Protein AF-A0ABD0QIK8-F1 (afdb_monomer_lite)

Sequence (74 aa):
ELDSMDGDPKWVDVIERDLHRQFPFHEMFVSRGGHGQQDLFRVLKAYTLYRPDEGYCQAQAPIAAVLLMHMPAE

Radius of gyration: 11.38 Å; chains: 1; bounding box: 29×19×28 Å

pLDDT: mean 94.5, std 4.57, range [75.19, 98.06]

Secondary structure (DSSP, 8-state):
--TTS---HHHHHHHHHHHTTSSTTSTTTSSTTSHHHHHHHHHHHHHHHH-TTT---TTHHHHHHHHHHHS---

InterPro domains:
  IPR000195 Rab-GAP-TBC domain [PF00566] (9-73)
  IPR000195 Rab-GAP-TBC domain [PS50086] (1-74)
  IPR035969 Rab-GAP-TBC domain superfamily [SSF47923] (7-72)
  IPR050302 Rab GTPase-activating TBC domain-containing protein [PTHR47219] (1-74)

Foldseek 3Di:
DQLPDPADPVLLVVLLVLQCVAPCPDPLRVDNVDPLSVLLSSVLRSVCVVVVVVGDDSVVSNVSSVVCVVDPRD

Structure (mmCIF, N/CA/C/O backbone):
data_AF-A0ABD0QIK8-F1
#
_entry.id   AF-A0ABD0QIK8-F1
#
loop_
_atom_site.group_PDB
_atom_site.id
_atom_site.type_symbol
_atom_site.label_atom_id
_atom_site.label_alt_id
_atom_site.label_comp_id
_atom_site.label_asym_id
_atom_site.label_entity_id
_atom_site.label_seq_id
_atom_site.pdbx_PDB_ins_code
_atom_site.Cartn_x
_atom_site.Cartn_y
_atom_site.Cartn_z
_atom_site.occupancy
_atom_site.B_iso_or_equiv
_atom_site.auth_seq_id
_atom_site.auth_comp_id
_atom_site.auth_asym_id
_atom_site.auth_atom_id
_atom_site.pdbx_PDB_model_num
ATOM 1 N N . GLU A 1 1 ? -13.670 3.583 -2.241 1.00 75.19 1 GLU A N 1
ATOM 2 C CA . GLU A 1 1 ? -14.034 3.932 -0.845 1.00 75.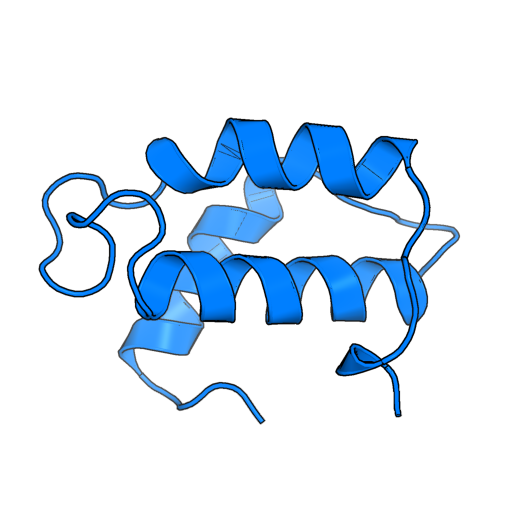19 1 GLU A CA 1
ATOM 3 C C . GLU A 1 1 ? -12.856 3.790 0.120 1.00 75.19 1 GLU A C 1
ATOM 5 O O . GLU A 1 1 ? -12.574 4.744 0.830 1.00 75.19 1 GLU A O 1
ATOM 10 N N . LEU A 1 2 ? -12.115 2.672 0.110 1.00 84.44 2 LEU A N 1
ATOM 11 C CA . LEU A 1 2 ? -10.913 2.511 0.952 1.00 84.44 2 LEU A CA 1
ATOM 12 C C . LEU A 1 2 ? -9.721 3.374 0.507 1.00 84.44 2 LEU A C 1
ATOM 14 O O . LEU A 1 2 ? -8.970 3.861 1.346 1.00 84.44 2 LEU A O 1
ATOM 1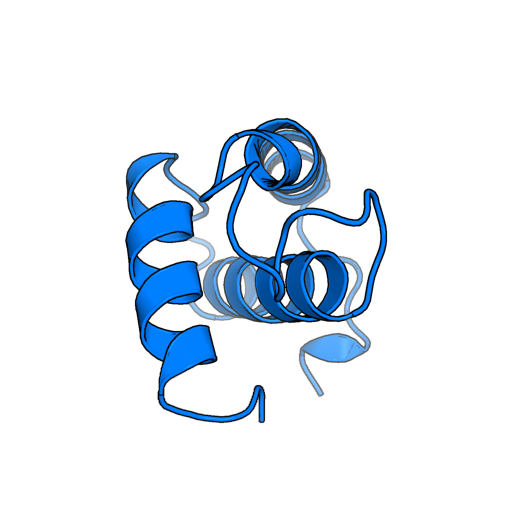8 N N . ASP A 1 3 ? -9.557 3.598 -0.800 1.00 82.62 3 ASP A N 1
ATOM 19 C CA . ASP A 1 3 ? -8.413 4.362 -1.318 1.00 82.62 3 ASP A CA 1
ATOM 20 C C . ASP A 1 3 ? -8.393 5.819 -0.816 1.00 82.62 3 ASP A C 1
ATOM 22 O O . ASP A 1 3 ? -7.331 6.367 -0.526 1.00 82.62 3 ASP A O 1
ATOM 26 N N . SER A 1 4 ? -9.575 6.409 -0.600 1.00 88.12 4 SER A N 1
ATOM 27 C CA . SER A 1 4 ? -9.753 7.764 -0.060 1.00 88.12 4 SER A CA 1
ATOM 28 C C . SER A 1 4 ? -9.573 7.882 1.457 1.00 88.12 4 SER A C 1
ATOM 30 O O . SER A 1 4 ? -9.651 8.989 1.980 1.00 88.12 4 SER A O 1
ATOM 32 N N . MET A 1 5 ? -9.381 6.775 2.179 1.00 93.56 5 MET A N 1
ATOM 33 C CA . MET A 1 5 ? -9.151 6.794 3.626 1.00 93.56 5 MET A CA 1
ATOM 34 C C . MET A 1 5 ? -7.650 6.895 3.930 1.00 93.56 5 MET A C 1
ATOM 36 O O . MET A 1 5 ? -6.828 6.293 3.234 1.00 93.56 5 MET A O 1
ATOM 40 N N . ASP A 1 6 ? -7.293 7.610 4.998 1.00 90.25 6 ASP A N 1
ATOM 41 C CA . ASP A 1 6 ? -5.890 7.901 5.335 1.00 90.25 6 ASP A CA 1
ATOM 42 C C . ASP A 1 6 ? -5.095 6.670 5.828 1.00 90.25 6 ASP A C 1
ATOM 44 O O . ASP A 1 6 ? -3.889 6.596 5.612 1.00 90.25 6 ASP A O 1
ATOM 48 N N . GLY A 1 7 ? -5.757 5.657 6.406 1.00 95.38 7 GLY A N 1
ATOM 49 C CA . GLY A 1 7 ? -5.088 4.502 7.028 1.00 95.38 7 GLY A CA 1
ATOM 50 C C . GLY A 1 7 ? -4.558 4.799 8.437 1.00 95.38 7 GLY A C 1
ATOM 51 O O . GLY A 1 7 ? -4.463 5.951 8.851 1.00 95.38 7 GLY A O 1
ATOM 52 N N . ASP A 1 8 ? -4.228 3.757 9.206 1.00 97.00 8 ASP A N 1
ATOM 53 C CA . ASP A 1 8 ? -3.542 3.937 10.494 1.00 97.00 8 ASP A CA 1
ATOM 54 C C . ASP A 1 8 ? -2.092 4.400 10.232 1.00 97.00 8 ASP A C 1
ATOM 56 O O . ASP A 1 8 ? -1.363 3.688 9.526 1.00 97.00 8 ASP A O 1
ATOM 60 N N . PRO A 1 9 ? -1.637 5.537 10.801 1.00 97.19 9 PRO A N 1
ATOM 61 C CA . PRO A 1 9 ? -0.285 6.058 10.592 1.00 97.19 9 PRO A CA 1
ATOM 62 C C . PRO A 1 9 ? 0.823 5.041 10.877 1.00 97.19 9 PRO A C 1
ATOM 64 O O . PRO A 1 9 ? 1.863 5.057 10.218 1.00 97.19 9 PRO A O 1
ATOM 67 N N . LYS A 1 10 ? 0.597 4.129 11.831 1.00 96.81 10 LYS A N 1
ATOM 68 C CA . LYS A 1 10 ? 1.532 3.046 12.142 1.00 96.81 10 LYS A CA 1
ATOM 69 C C . LYS A 1 10 ? 1.751 2.141 10.933 1.00 96.81 10 LYS A C 1
ATOM 71 O O . LYS A 1 10 ? 2.888 1.788 10.637 1.00 96.81 10 LYS A O 1
ATOM 76 N N . TRP A 1 11 ? 0.679 1.724 10.263 1.00 97.62 11 TRP A N 1
ATOM 77 C CA . TRP A 1 11 ? 0.781 0.809 9.128 1.00 97.62 11 TRP A CA 1
ATOM 78 C C . TRP A 1 11 ? 1.261 1.520 7.872 1.00 97.62 11 TRP A C 1
ATOM 80 O O . TRP A 1 11 ? 2.080 0.958 7.151 1.00 97.62 11 TRP A O 1
ATOM 90 N N . VAL A 1 12 ? 0.827 2.763 7.660 1.00 97.25 12 VAL A N 1
ATOM 91 C CA . VAL A 1 12 ? 1.285 3.603 6.545 1.00 97.25 12 VAL A CA 1
ATOM 92 C C . VAL A 1 12 ? 2.811 3.743 6.555 1.00 97.25 12 VAL A C 1
ATOM 94 O O . VAL A 1 12 ? 3.440 3.390 5.559 1.00 97.25 12 VAL A O 1
ATOM 97 N N . ASP A 1 13 ? 3.417 4.134 7.685 1.00 97.00 13 ASP A N 1
ATOM 98 C CA . ASP A 1 13 ? 4.883 4.277 7.792 1.00 97.00 13 ASP A CA 1
ATOM 99 C C . ASP A 1 13 ? 5.615 2.956 7.504 1.00 97.00 13 ASP A C 1
ATOM 101 O O . ASP A 1 13 ? 6.593 2.910 6.753 1.00 97.00 13 ASP A O 1
ATOM 105 N N . VAL A 1 14 ? 5.123 1.847 8.066 1.00 96.94 14 VAL A N 1
ATOM 106 C CA . VAL A 1 14 ? 5.758 0.536 7.878 1.00 96.94 14 VAL A CA 1
ATOM 107 C C . VAL A 1 14 ? 5.668 0.084 6.418 1.00 96.94 14 VAL A C 1
ATOM 109 O O . VAL A 1 14 ? 6.663 -0.413 5.886 1.00 96.94 14 VAL A O 1
ATOM 112 N N . ILE A 1 15 ? 4.521 0.277 5.759 1.00 97.56 15 ILE A N 1
ATOM 113 C CA . ILE A 1 15 ? 4.335 -0.072 4.345 1.00 97.56 15 ILE A CA 1
ATOM 114 C C . ILE A 1 15 ? 5.268 0.771 3.472 1.00 97.56 15 ILE A C 1
ATOM 116 O O . ILE A 1 15 ? 6.024 0.197 2.691 1.00 97.56 15 ILE A O 1
ATOM 120 N N . GLU A 1 16 ? 5.279 2.102 3.623 1.00 96.06 16 GLU A N 1
ATOM 121 C CA . GLU A 1 16 ? 6.121 3.013 2.825 1.00 96.06 16 GLU A CA 1
ATOM 122 C C . GLU A 1 16 ? 7.604 2.637 2.888 1.00 96.06 16 GLU A C 1
ATOM 124 O O . GLU A 1 16 ? 8.318 2.620 1.875 1.00 96.06 16 GLU A O 1
ATOM 129 N N . ARG A 1 17 ? 8.068 2.276 4.086 1.00 94.88 17 ARG A N 1
ATOM 130 C CA . ARG A 1 17 ? 9.441 1.823 4.309 1.00 94.88 17 ARG A CA 1
ATOM 131 C C . ARG A 1 17 ? 9.735 0.474 3.667 1.00 94.88 17 ARG A C 1
ATOM 133 O O . ARG A 1 17 ? 10.903 0.199 3.412 1.00 94.88 17 ARG A O 1
ATOM 140 N N . ASP A 1 18 ? 8.740 -0.353 3.381 1.00 95.44 18 ASP A N 1
ATOM 141 C CA . ASP A 1 18 ? 8.944 -1.685 2.810 1.00 95.44 18 ASP A CA 1
ATOM 142 C C . ASP A 1 18 ? 8.797 -1.728 1.279 1.00 95.44 18 ASP A C 1
ATOM 144 O O . ASP A 1 18 ? 9.357 -2.625 0.644 1.00 95.44 18 ASP A O 1
ATOM 148 N N . LEU A 1 19 ? 8.133 -0.738 0.662 1.00 95.88 19 LEU A N 1
ATOM 149 C CA . LEU A 1 19 ? 7.887 -0.685 -0.792 1.00 95.88 19 LEU A CA 1
ATOM 150 C C . LEU A 1 19 ? 9.167 -0.829 -1.623 1.00 95.88 19 LEU A C 1
ATOM 152 O O . LEU A 1 19 ? 9.232 -1.635 -2.545 1.00 95.88 19 LEU A O 1
ATOM 156 N N . HIS A 1 20 ? 10.215 -0.078 -1.273 1.00 92.12 20 HIS A N 1
ATOM 157 C CA . HIS A 1 20 ? 11.467 -0.043 -2.040 1.00 92.12 20 HIS A CA 1
ATOM 158 C C . HIS A 1 20 ? 12.266 -1.356 -1.992 1.00 92.12 20 HIS A C 1
ATOM 160 O O . HIS A 1 20 ? 13.235 -1.518 -2.732 1.00 92.12 20 HIS A O 1
ATOM 166 N N . ARG A 1 21 ? 11.891 -2.280 -1.101 1.00 93.81 21 ARG A N 1
ATOM 167 C CA . ARG A 1 21 ? 12.541 -3.584 -0.943 1.00 93.81 21 ARG A CA 1
ATOM 168 C C . ARG A 1 21 ? 11.881 -4.666 -1.793 1.00 93.81 21 ARG A C 1
ATOM 170 O O . ARG A 1 21 ? 12.457 -5.743 -1.937 1.00 93.81 21 ARG A O 1
ATOM 177 N N . GLN A 1 22 ? 10.710 -4.387 -2.365 1.00 95.06 22 GLN A N 1
ATOM 178 C CA . GLN A 1 22 ? 9.964 -5.360 -3.152 1.00 95.06 22 GLN A CA 1
ATOM 179 C C . GLN A 1 22 ? 10.416 -5.324 -4.603 1.00 95.06 22 GLN A C 1
ATOM 181 O O . GLN A 1 22 ? 10.210 -4.337 -5.302 1.00 95.06 22 GLN A O 1
ATOM 186 N N . PHE A 1 23 ? 11.037 -6.421 -5.040 1.00 95.75 23 PHE A N 1
ATOM 187 C CA . PHE A 1 23 ? 11.461 -6.630 -6.425 1.00 95.75 23 PHE A CA 1
ATOM 188 C C . PHE A 1 23 ? 12.170 -5.402 -7.042 1.00 95.75 23 PHE A C 1
ATOM 190 O O . PHE A 1 23 ? 11.759 -4.927 -8.100 1.00 95.75 23 PHE A O 1
ATOM 197 N N . PRO A 1 24 ? 13.257 -4.889 -6.428 1.00 95.06 24 PRO A N 1
ATOM 198 C CA . PRO A 1 24 ? 13.850 -3.588 -6.774 1.00 95.06 24 PRO A CA 1
ATOM 199 C C . PRO A 1 24 ? 14.404 -3.495 -8.205 1.00 95.06 24 PRO A C 1
ATOM 201 O O . PRO A 1 24 ? 14.710 -2.405 -8.675 1.00 95.06 24 PRO A O 1
ATOM 204 N N . PHE A 1 25 ? 14.544 -4.627 -8.899 1.00 95.62 25 PHE A N 1
ATOM 205 C CA . PHE A 1 25 ? 15.020 -4.707 -10.282 1.00 95.62 25 PHE A CA 1
ATOM 206 C C . PHE A 1 25 ? 13.914 -5.048 -11.289 1.00 95.62 25 PHE A C 1
ATOM 208 O O . PHE A 1 25 ? 14.185 -5.136 -12.483 1.00 95.62 25 PHE A O 1
ATOM 215 N N . HIS A 1 26 ? 12.682 -5.271 -10.828 1.00 96.62 26 HIS A N 1
ATOM 216 C CA . HIS A 1 26 ? 11.548 -5.561 -11.697 1.00 96.62 26 HIS A CA 1
ATOM 217 C C . HIS A 1 26 ? 10.986 -4.256 -12.266 1.00 96.62 26 HIS A C 1
ATOM 219 O O . HIS A 1 26 ? 10.785 -3.298 -11.521 1.00 96.62 26 HIS A O 1
ATOM 225 N N . GLU A 1 27 ? 10.688 -4.217 -13.566 1.00 95.44 27 GLU A N 1
ATOM 226 C CA . GLU A 1 27 ? 10.273 -2.995 -14.279 1.00 95.44 27 GLU A CA 1
ATOM 227 C C . GLU A 1 27 ? 9.076 -2.277 -13.634 1.00 95.44 27 GLU A C 1
ATOM 229 O O . GLU A 1 27 ? 9.037 -1.052 -13.576 1.00 95.44 27 GLU A O 1
ATOM 234 N N . MET A 1 28 ? 8.146 -3.044 -13.059 1.00 95.00 28 MET A N 1
ATOM 235 C CA . MET A 1 28 ? 6.980 -2.517 -12.344 1.00 95.00 28 MET A CA 1
ATOM 236 C C . MET A 1 28 ? 7.337 -1.779 -11.038 1.00 95.00 28 MET A C 1
ATOM 238 O O . MET A 1 28 ? 6.641 -0.840 -10.660 1.00 95.00 28 MET A O 1
ATOM 242 N N . PHE A 1 29 ? 8.414 -2.170 -10.344 1.00 96.75 29 PHE A N 1
ATOM 243 C CA . PHE A 1 29 ? 8.748 -1.684 -8.992 1.00 96.75 29 PHE A CA 1
ATOM 244 C C . PHE A 1 29 ? 10.079 -0.917 -8.904 1.00 96.75 29 PHE A C 1
ATOM 246 O O . PHE A 1 29 ? 10.371 -0.326 -7.861 1.00 96.75 29 PHE A O 1
ATOM 253 N N . VAL A 1 30 ? 10.868 -0.879 -9.987 1.00 94.69 30 VAL A N 1
ATOM 254 C CA . VAL A 1 30 ? 12.199 -0.241 -10.044 1.00 94.69 30 VAL A CA 1
ATOM 255 C C . VAL A 1 30 ? 12.149 1.275 -9.830 1.00 94.69 30 VAL A C 1
ATOM 257 O O . VAL A 1 30 ? 13.077 1.864 -9.275 1.00 94.69 30 VAL A O 1
ATOM 260 N N . SER A 1 31 ? 11.062 1.927 -10.250 1.00 94.69 31 SER A N 1
ATOM 261 C CA . SER A 1 31 ? 10.903 3.371 -10.093 1.00 94.69 31 SER A CA 1
ATOM 262 C C . SER A 1 31 ? 10.387 3.705 -8.697 1.00 94.69 31 SER A C 1
ATOM 264 O O . SER A 1 31 ? 9.259 3.358 -8.334 1.00 94.69 31 SER A O 1
ATOM 266 N N . ARG A 1 32 ? 11.207 4.402 -7.904 1.00 92.06 32 ARG A N 1
ATOM 267 C CA . ARG A 1 32 ? 10.821 4.846 -6.562 1.00 92.06 32 ARG A CA 1
ATOM 268 C C . ARG A 1 32 ? 9.659 5.831 -6.650 1.00 92.06 32 ARG A C 1
ATOM 270 O O . ARG A 1 32 ? 9.777 6.867 -7.298 1.00 92.06 32 ARG A O 1
ATOM 277 N N . GLY A 1 33 ? 8.552 5.508 -5.986 1.00 93.06 33 GLY A N 1
ATOM 278 C CA . GLY A 1 33 ? 7.310 6.274 -6.104 1.00 93.06 33 GLY A CA 1
ATOM 279 C C . GLY A 1 33 ? 6.647 6.181 -7.484 1.00 93.06 33 GLY A C 1
ATOM 280 O O . GLY A 1 33 ? 5.747 6.966 -7.768 1.00 93.06 33 GLY A O 1
ATOM 281 N N . GLY A 1 34 ? 7.076 5.252 -8.346 1.00 95.38 34 GLY A N 1
ATOM 282 C CA . GLY A 1 34 ? 6.403 4.941 -9.605 1.00 95.38 34 GLY A CA 1
ATOM 283 C C . GLY A 1 34 ? 5.077 4.211 -9.387 1.00 95.38 34 GLY A C 1
ATOM 284 O O . GLY A 1 34 ? 4.739 3.838 -8.263 1.00 95.38 34 GLY A O 1
ATOM 285 N N . HIS A 1 35 ? 4.338 3.979 -10.476 1.00 94.94 35 HIS A N 1
ATOM 286 C CA . HIS A 1 35 ? 2.977 3.437 -10.408 1.00 94.94 35 HIS A CA 1
ATOM 287 C C . HIS A 1 35 ? 2.904 2.109 -9.635 1.00 94.94 35 HIS A C 1
ATOM 289 O O . HIS A 1 35 ? 2.086 1.996 -8.736 1.00 94.94 35 HIS A O 1
ATOM 295 N N . GLY A 1 36 ? 3.817 1.154 -9.861 1.00 95.75 3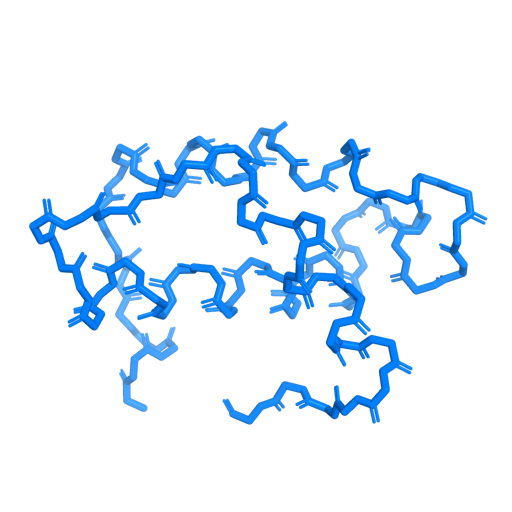6 GLY A N 1
ATOM 296 C CA . GLY A 1 36 ? 3.757 -0.137 -9.170 1.00 95.75 36 GLY A CA 1
ATOM 297 C C . GLY A 1 36 ? 3.974 -0.032 -7.660 1.00 95.75 36 GLY A C 1
ATOM 298 O O . GLY A 1 36 ? 3.324 -0.742 -6.900 1.00 95.75 36 GLY A O 1
ATOM 299 N N . GLN A 1 37 ? 4.824 0.891 -7.190 1.00 96.88 37 GLN A N 1
ATOM 300 C CA . GLN A 1 37 ? 4.969 1.140 -5.748 1.00 96.88 37 GLN A CA 1
ATOM 301 C C . GLN A 1 37 ? 3.730 1.829 -5.161 1.00 96.88 37 GLN A C 1
ATOM 303 O O . GLN A 1 37 ? 3.353 1.523 -4.032 1.00 96.88 37 GLN A O 1
ATOM 308 N N . GLN A 1 38 ? 3.087 2.728 -5.914 1.00 96.31 38 GLN A N 1
ATOM 309 C CA . GLN A 1 38 ? 1.837 3.368 -5.493 1.00 96.31 38 GLN A CA 1
ATOM 310 C C . GLN A 1 38 ? 0.688 2.355 -5.427 1.00 96.31 38 GLN A C 1
ATOM 312 O O . GLN A 1 38 ? -0.031 2.317 -4.433 1.00 96.31 38 GLN A O 1
ATOM 317 N N . ASP A 1 39 ? 0.554 1.491 -6.430 1.00 96.50 39 ASP A N 1
ATOM 318 C CA . ASP A 1 39 ? -0.465 0.440 -6.467 1.00 96.50 39 ASP A CA 1
ATOM 319 C C . ASP A 1 39 ? -0.249 -0.571 -5.333 1.00 96.50 39 ASP A C 1
ATOM 321 O O . ASP A 1 39 ? -1.187 -0.914 -4.611 1.00 96.50 39 ASP A O 1
ATOM 325 N N . LEU A 1 40 ? 1.004 -0.970 -5.086 1.00 97.06 40 LEU A N 1
ATOM 326 C CA . LEU A 1 40 ? 1.358 -1.830 -3.958 1.00 97.06 40 LEU A CA 1
ATOM 327 C C . LEU A 1 40 ? 1.011 -1.184 -2.613 1.00 97.06 40 LEU A C 1
ATOM 329 O O . LEU A 1 40 ? 0.437 -1.842 -1.744 1.00 97.06 40 LEU A O 1
ATOM 333 N N . PHE A 1 41 ? 1.307 0.106 -2.448 1.00 97.06 41 PHE A N 1
ATOM 334 C CA . PHE A 1 41 ? 0.912 0.856 -1.259 1.00 97.06 41 PHE A CA 1
ATOM 335 C C . PHE A 1 41 ? -0.607 0.851 -1.067 1.00 97.06 41 PHE A C 1
ATOM 337 O O . PHE A 1 41 ? -1.080 0.559 0.031 1.00 97.06 41 PHE A O 1
ATOM 344 N N . ARG A 1 42 ? -1.374 1.131 -2.127 1.00 96.38 42 ARG A N 1
ATOM 345 C CA . ARG A 1 42 ? -2.841 1.173 -2.072 1.00 96.38 42 ARG A CA 1
ATOM 346 C C . ARG A 1 42 ? -3.434 -0.164 -1.650 1.00 96.38 42 ARG A C 1
ATOM 348 O O . ARG A 1 42 ? -4.256 -0.184 -0.736 1.00 96.38 42 ARG A O 1
ATOM 355 N N . VAL A 1 43 ? -2.972 -1.269 -2.240 1.00 96.44 43 VAL A N 1
ATOM 356 C CA . VAL A 1 43 ? -3.440 -2.624 -1.899 1.00 96.44 43 VAL A CA 1
ATOM 357 C C . VAL A 1 43 ? -3.144 -2.960 -0.437 1.00 96.44 43 VAL A C 1
ATOM 359 O O . VAL A 1 43 ? -4.028 -3.415 0.291 1.00 96.44 43 VAL A O 1
ATOM 362 N N . LEU A 1 44 ? -1.920 -2.700 0.028 1.00 97.31 44 LEU A N 1
ATOM 363 C CA . LEU A 1 44 ? -1.526 -3.002 1.407 1.00 97.31 44 LEU A CA 1
ATOM 364 C C . LEU A 1 44 ? -2.252 -2.106 2.419 1.00 97.31 44 LEU A C 1
ATOM 366 O O . LEU A 1 44 ? -2.735 -2.600 3.438 1.00 97.31 44 LEU A O 1
ATOM 370 N N . LYS A 1 45 ? -2.410 -0.809 2.121 1.00 97.56 45 LYS A N 1
ATOM 371 C CA . LYS A 1 45 ? -3.202 0.119 2.943 1.00 97.56 45 LYS A CA 1
ATOM 372 C C . LYS A 1 45 ? -4.651 -0.357 3.034 1.00 97.56 45 LYS A C 1
ATOM 374 O O . LYS A 1 45 ? -5.184 -0.475 4.139 1.00 97.56 45 LYS A O 1
ATOM 379 N N . ALA A 1 46 ? -5.266 -0.682 1.897 1.00 96.75 46 ALA A N 1
ATOM 380 C CA . ALA A 1 46 ? -6.632 -1.192 1.839 1.00 96.75 46 ALA A CA 1
ATOM 381 C C . ALA A 1 46 ? -6.796 -2.480 2.659 1.00 96.75 46 ALA A C 1
ATOM 383 O O . AL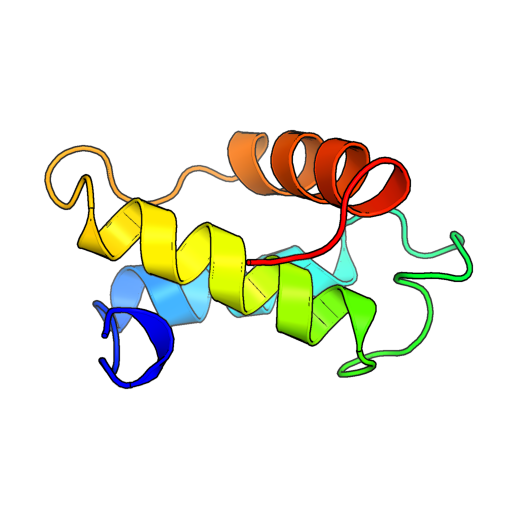A A 1 46 ? -7.783 -2.606 3.383 1.00 96.75 46 ALA A O 1
ATOM 384 N N . TYR A 1 47 ? -5.810 -3.387 2.633 1.00 96.62 47 TYR A N 1
ATOM 385 C CA . TYR A 1 47 ? -5.818 -4.577 3.486 1.00 96.62 47 TYR A CA 1
ATOM 386 C C . TYR A 1 47 ? -5.884 -4.212 4.972 1.00 96.62 47 TYR A C 1
ATOM 388 O O . TYR A 1 47 ? -6.721 -4.749 5.692 1.00 96.62 47 TYR A O 1
ATOM 396 N N . THR A 1 48 ? -5.060 -3.266 5.434 1.00 97.38 48 THR A N 1
ATOM 397 C CA . THR A 1 48 ? -5.062 -2.860 6.853 1.00 97.38 48 THR A CA 1
ATOM 398 C C . THR A 1 48 ? -6.343 -2.150 7.282 1.00 97.38 48 THR A C 1
ATOM 400 O O . THR A 1 48 ? -6.763 -2.289 8.426 1.00 97.38 48 THR A O 1
ATOM 403 N N . LEU A 1 49 ? -6.997 -1.430 6.368 1.00 96.62 49 LEU A N 1
ATOM 404 C CA . LEU A 1 49 ? -8.319 -0.848 6.604 1.00 96.62 49 LEU A CA 1
ATOM 405 C C . LEU A 1 49 ? -9.419 -1.918 6.652 1.00 96.62 49 LEU A C 1
ATOM 407 O O . LEU A 1 49 ? -10.370 -1.791 7.419 1.00 96.62 49 LEU A O 1
ATOM 411 N N . TYR A 1 50 ? -9.289 -2.973 5.845 1.00 95.88 50 TYR A N 1
ATOM 412 C CA . TYR A 1 50 ? -10.232 -4.090 5.802 1.00 95.88 50 TYR A CA 1
ATOM 413 C C . TYR A 1 50 ? -10.062 -5.058 6.988 1.00 95.88 50 TYR A C 1
ATOM 415 O O . TYR A 1 50 ? -11.044 -5.599 7.497 1.00 95.88 50 TYR A O 1
ATOM 423 N N . ARG A 1 51 ? -8.822 -5.269 7.446 1.00 95.94 51 ARG A N 1
ATOM 424 C CA . ARG A 1 51 ? -8.441 -6.139 8.573 1.00 95.94 51 ARG A CA 1
ATOM 425 C C . ARG A 1 51 ? -7.624 -5.364 9.616 1.00 95.94 51 ARG A C 1
ATOM 427 O O . ARG A 1 51 ? -6.438 -5.649 9.794 1.00 95.94 51 ARG A O 1
ATOM 434 N N . PRO A 1 52 ? -8.238 -4.410 10.338 1.00 95.12 52 PRO A N 1
ATOM 435 C CA . PRO A 1 52 ? -7.520 -3.563 11.294 1.00 95.12 52 PRO A CA 1
ATOM 436 C C . PRO A 1 52 ? -6.895 -4.345 12.458 1.00 95.12 52 PRO A C 1
ATOM 438 O O . PRO A 1 52 ? -5.825 -3.965 12.929 1.00 95.12 52 PRO A O 1
ATOM 441 N N . ASP A 1 53 ? -7.510 -5.457 12.878 1.00 95.81 53 ASP A N 1
ATOM 442 C CA . ASP A 1 53 ? -6.991 -6.313 13.956 1.00 95.81 53 ASP A CA 1
ATOM 443 C C . ASP A 1 53 ? -5.722 -7.087 13.554 1.00 95.81 53 ASP A C 1
ATOM 445 O O . ASP A 1 53 ? -4.905 -7.432 14.407 1.00 95.81 53 ASP A O 1
ATOM 449 N N . GLU A 1 54 ? -5.544 -7.360 12.256 1.00 96.25 54 GLU A N 1
ATOM 450 C CA . GLU A 1 54 ? -4.356 -8.040 11.721 1.00 96.25 54 GLU A CA 1
ATOM 451 C C . GLU A 1 54 ? -3.267 -7.037 11.319 1.00 96.25 54 GLU A C 1
ATOM 453 O O . GLU A 1 54 ? -2.081 -7.265 11.566 1.00 96.25 54 GLU A O 1
ATOM 458 N N . GLY A 1 55 ? -3.669 -5.911 10.721 1.00 96.19 55 GLY A N 1
ATOM 459 C CA . GLY A 1 55 ? -2.763 -4.859 10.278 1.00 96.19 55 GLY A CA 1
ATOM 460 C C . GLY A 1 55 ? -1.829 -5.298 9.151 1.00 96.19 55 GLY A C 1
ATOM 461 O O . GLY A 1 55 ? -2.212 -6.069 8.267 1.00 96.19 55 GLY A O 1
ATOM 462 N N . TYR A 1 56 ? -0.603 -4.764 9.168 1.00 98.06 56 TYR A N 1
ATOM 463 C CA . TYR A 1 56 ? 0.425 -5.066 8.174 1.00 98.06 56 TYR A CA 1
ATOM 464 C C . TYR A 1 56 ? 1.574 -5.886 8.765 1.00 98.06 56 TYR A C 1
ATOM 466 O O . TYR A 1 56 ? 2.147 -5.531 9.800 1.00 98.06 56 TYR A O 1
ATOM 474 N N . CYS A 1 57 ? 1.981 -6.938 8.056 1.00 95.69 57 CYS A N 1
ATOM 475 C CA . CYS A 1 57 ? 3.227 -7.649 8.293 1.00 95.69 57 CYS A CA 1
ATOM 476 C C . CYS A 1 57 ? 4.088 -7.673 7.023 1.00 95.69 57 CYS A C 1
ATOM 478 O O . CYS A 1 57 ? 3.596 -7.794 5.904 1.00 95.69 57 CYS A O 1
ATOM 480 N N . GLN A 1 58 ? 5.408 -7.607 7.201 1.00 89.75 58 GLN A N 1
ATOM 481 C CA . GLN A 1 58 ? 6.384 -7.465 6.110 1.00 89.75 58 GLN A CA 1
ATOM 482 C C . GLN A 1 58 ? 6.303 -8.578 5.042 1.00 89.75 58 GLN A C 1
ATOM 484 O O . GLN A 1 58 ? 6.744 -8.407 3.910 1.00 89.75 58 GLN A O 1
ATOM 489 N N . ALA A 1 59 ? 5.748 -9.742 5.390 1.00 93.88 59 ALA A N 1
ATOM 490 C CA . ALA A 1 59 ? 5.565 -10.849 4.456 1.00 93.88 59 ALA A CA 1
ATOM 491 C C . ALA A 1 59 ? 4.438 -10.606 3.431 1.00 93.88 59 ALA A C 1
ATOM 493 O O . ALA A 1 59 ? 4.377 -11.311 2.426 1.00 93.88 59 ALA A O 1
ATOM 494 N N . GLN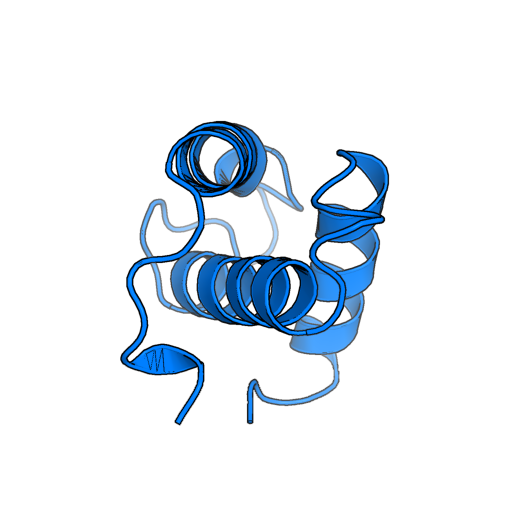 A 1 60 ? 3.560 -9.622 3.648 1.00 97.38 60 GLN A N 1
ATOM 495 C CA . GLN A 1 60 ? 2.435 -9.335 2.754 1.00 97.38 60 GLN A CA 1
ATOM 496 C C . GLN A 1 60 ? 2.856 -8.597 1.482 1.00 97.38 60 GLN A C 1
ATOM 498 O O . GLN A 1 60 ? 2.328 -8.901 0.414 1.00 97.38 60 GLN A O 1
ATOM 503 N N . ALA A 1 61 ? 3.811 -7.666 1.555 1.00 97.06 61 ALA A N 1
ATOM 504 C CA . ALA A 1 61 ? 4.238 -6.900 0.386 1.00 97.06 61 ALA A CA 1
ATOM 505 C C . ALA A 1 61 ? 4.769 -7.743 -0.786 1.00 97.06 61 ALA A C 1
ATOM 507 O O . ALA A 1 61 ? 4.332 -7.484 -1.907 1.00 97.06 61 ALA A O 1
ATOM 508 N N . PRO A 1 62 ? 5.621 -8.772 -0.602 1.00 96.69 62 PRO A N 1
ATOM 509 C CA . PRO A 1 62 ? 6.039 -9.600 -1.732 1.00 96.69 62 PRO A CA 1
ATOM 510 C C . PRO A 1 62 ? 4.878 -10.413 -2.325 1.00 96.69 62 PRO A C 1
ATOM 512 O O . PRO A 1 62 ? 4.845 -10.615 -3.536 1.00 96.69 62 PRO A O 1
ATOM 515 N N . ILE A 1 63 ? 3.902 -10.834 -1.510 1.00 97.19 63 ILE A N 1
ATOM 516 C CA . ILE A 1 63 ? 2.707 -11.546 -1.992 1.00 97.19 63 ILE A CA 1
ATOM 517 C C . ILE A 1 63 ? 1.847 -10.606 -2.846 1.00 97.19 63 ILE A C 1
ATOM 519 O O . ILE A 1 63 ? 1.515 -10.937 -3.983 1.00 97.19 63 ILE A O 1
ATOM 523 N N . ALA A 1 64 ? 1.533 -9.416 -2.329 1.00 97.19 64 ALA A N 1
ATOM 524 C CA . ALA A 1 64 ? 0.753 -8.411 -3.045 1.00 97.19 64 ALA A CA 1
ATOM 525 C C . ALA A 1 64 ? 1.455 -7.942 -4.331 1.00 97.19 64 ALA A C 1
ATOM 527 O O . ALA A 1 64 ? 0.807 -7.795 -5.362 1.00 97.19 64 ALA A O 1
ATOM 528 N N . ALA A 1 65 ? 2.780 -7.773 -4.304 1.00 96.88 65 ALA A N 1
ATOM 529 C CA . ALA A 1 65 ? 3.558 -7.393 -5.478 1.00 96.88 65 ALA A CA 1
ATOM 530 C C . ALA A 1 65 ? 3.493 -8.452 -6.589 1.00 96.88 65 ALA A C 1
ATOM 532 O O . ALA A 1 65 ? 3.308 -8.091 -7.747 1.00 96.88 65 ALA A O 1
ATOM 533 N N . VAL A 1 66 ? 3.585 -9.747 -6.256 1.00 97.19 66 VAL A N 1
ATOM 534 C CA . VAL A 1 66 ? 3.421 -10.831 -7.245 1.00 97.19 66 VAL A CA 1
ATOM 535 C C . VAL A 1 66 ? 2.009 -10.841 -7.826 1.00 97.19 66 VAL A C 1
ATOM 537 O O . VAL A 1 66 ? 1.855 -11.012 -9.031 1.00 97.19 66 VAL A O 1
ATOM 540 N N . LEU A 1 67 ? 0.978 -10.620 -7.007 1.00 97.19 67 LEU A N 1
ATOM 541 C CA . LEU A 1 67 ? -0.389 -10.499 -7.519 1.00 97.19 67 LEU A CA 1
ATOM 542 C C . LEU A 1 67 ? -0.503 -9.320 -8.495 1.00 97.19 67 LEU A C 1
ATOM 544 O O . LEU A 1 67 ? -0.985 -9.511 -9.605 1.00 97.19 67 LEU A O 1
ATOM 548 N N . LEU A 1 68 ? 0.041 -8.149 -8.156 1.00 96.12 68 LEU A N 1
ATOM 549 C CA . LEU A 1 68 ? 0.029 -6.970 -9.032 1.00 96.12 68 LEU A CA 1
ATOM 550 C C . LEU A 1 68 ? 0.770 -7.164 -10.365 1.00 96.12 68 LEU A C 1
ATOM 552 O O . LEU A 1 68 ? 0.440 -6.512 -11.353 1.00 96.12 68 LEU A O 1
ATOM 556 N N . MET A 1 69 ? 1.735 -8.086 -10.436 1.00 95.56 69 MET A N 1
ATOM 557 C CA . MET A 1 69 ? 2.368 -8.462 -11.709 1.00 95.56 69 MET A CA 1
ATOM 558 C C . MET A 1 69 ? 1.411 -9.213 -12.649 1.00 95.56 69 MET A C 1
ATOM 560 O O . MET A 1 69 ? 1.642 -9.247 -13.857 1.00 95.56 69 MET A O 1
ATOM 564 N N . HIS A 1 70 ? 0.353 -9.826 -12.114 1.00 95.31 70 HIS A N 1
ATOM 565 C CA . HIS A 1 70 ? -0.576 -10.684 -12.855 1.00 95.31 70 HIS A CA 1
ATOM 566 C C . HIS A 1 70 ? -2.009 -10.140 -12.933 1.00 95.31 70 HIS A C 1
ATOM 568 O O . HIS A 1 70 ? -2.782 -10.608 -13.770 1.00 95.31 70 HIS A O 1
ATOM 574 N N . MET A 1 7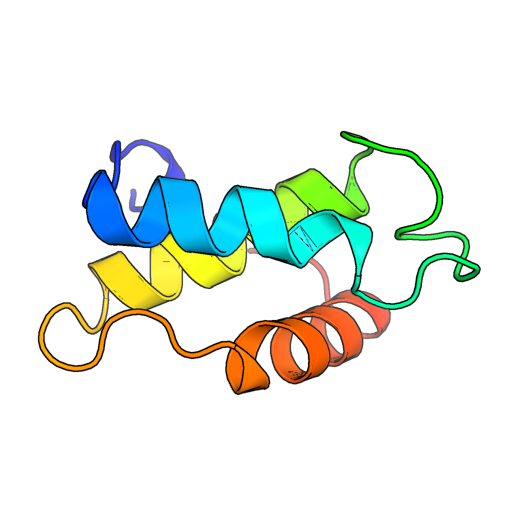1 ? -2.371 -9.165 -12.098 1.00 93.62 71 MET A N 1
ATOM 575 C CA . MET A 1 71 ? -3.683 -8.517 -12.085 1.00 93.62 71 MET A CA 1
ATOM 576 C C . MET A 1 71 ? -3.559 -7.026 -11.738 1.00 93.62 71 MET A C 1
ATOM 578 O O . MET A 1 71 ? -2.686 -6.659 -10.954 1.00 93.62 71 MET A O 1
ATOM 582 N N . PRO A 1 72 ? -4.410 -6.153 -12.307 1.00 86.06 72 PRO A N 1
ATOM 583 C CA . PRO A 1 72 ? -4.417 -4.737 -11.952 1.00 86.06 72 PRO A CA 1
ATOM 584 C C . PRO A 1 72 ? -4.839 -4.525 -10.490 1.00 86.06 72 PRO A C 1
ATOM 586 O O . PRO A 1 72 ? -5.538 -5.354 -9.907 1.00 86.06 72 PRO A O 1
ATOM 589 N N . ALA A 1 73 ? -4.435 -3.390 -9.914 1.00 81.75 73 ALA A N 1
ATOM 590 C CA . ALA A 1 73 ? -5.036 -2.894 -8.680 1.00 81.75 73 ALA A CA 1
ATOM 591 C C . ALA A 1 73 ? -6.471 -2.417 -8.975 1.00 81.75 73 ALA A C 1
ATOM 593 O O . ALA A 1 73 ? -6.670 -1.634 -9.906 1.00 81.75 73 ALA A O 1
ATOM 594 N N . GLU A 1 74 ? -7.444 -2.900 -8.200 1.00 75.50 74 GLU A N 1
ATOM 595 C CA . GLU A 1 74 ? -8.869 -2.527 -8.284 1.00 75.50 74 GLU A CA 1
ATOM 596 C C . GLU A 1 74 ? -9.285 -1.578 -7.153 1.00 75.50 74 GLU A C 1
ATOM 598 O O . GLU A 1 74 ? -8.814 -1.767 -6.005 1.00 75.50 74 GLU A O 1
#

Organism: Cirrhinus mrigala (NCBI:txid683832)